Protein AF-A0A7X0A8T3-F1 (afdb_monomer_lite)

Foldseek 3Di:
DDPPFWAFFFVPLDLDPPTDTDTDGDDPDLRRDWDWADPDPPDIWIARRSNRDTDDDDPPPDDD

Structure (mmCIF, N/CA/C/O backbone):
data_AF-A0A7X0A8T3-F1
#
_entry.id   AF-A0A7X0A8T3-F1
#
loop_
_atom_site.group_PDB
_atom_site.id
_atom_site.type_symbol
_atom_site.label_atom_id
_atom_site.label_alt_id
_atom_site.label_comp_id
_atom_site.label_asym_id
_atom_site.label_entity_id
_atom_site.label_seq_id
_atom_site.pdbx_PDB_ins_code
_atom_site.Cartn_x
_atom_site.Cartn_y
_atom_site.Cartn_z
_atom_site.occupancy
_atom_site.B_iso_or_equiv
_atom_site.auth_seq_id
_atom_site.auth_comp_id
_atom_site.auth_asym_id
_atom_site.auth_atom_id
_atom_site.pdbx_PDB_model_num
ATOM 1 N N . MET A 1 1 ? -16.767 6.348 -9.252 1.00 48.12 1 MET A N 1
ATOM 2 C CA . MET A 1 1 ? -15.413 6.872 -9.528 1.00 48.12 1 MET A CA 1
ATOM 3 C C . MET A 1 1 ? -14.429 5.729 -9.311 1.00 48.12 1 MET A C 1
ATOM 5 O O . MET A 1 1 ? -14.226 5.329 -8.173 1.00 48.12 1 MET A O 1
ATOM 9 N N . HIS A 1 2 ? -13.913 5.127 -10.379 1.00 54.12 2 HIS A N 1
ATOM 10 C CA . HIS A 1 2 ? -12.848 4.120 -10.329 1.00 54.12 2 HIS A CA 1
ATOM 11 C C . HIS A 1 2 ? -11.892 4.451 -11.472 1.00 54.12 2 HIS A C 1
ATOM 13 O O . HIS A 1 2 ? -12.319 4.499 -12.622 1.00 54.12 2 HIS A O 1
ATOM 19 N N . ALA A 1 3 ? -10.636 4.754 -11.150 1.00 64.06 3 ALA A N 1
ATOM 20 C CA . ALA A 1 3 ? -9.580 4.804 -12.150 1.00 64.06 3 ALA A CA 1
ATOM 21 C C . ALA A 1 3 ? -9.172 3.349 -12.405 1.00 64.06 3 ALA A C 1
ATOM 23 O O . ALA A 1 3 ? -8.490 2.760 -11.574 1.00 64.06 3 ALA A O 1
ATOM 24 N N . THR A 1 4 ? -9.666 2.764 -13.497 1.00 76.69 4 THR A N 1
ATOM 25 C CA . THR A 1 4 ? -9.623 1.317 -13.786 1.00 76.69 4 THR A CA 1
ATOM 26 C C . THR A 1 4 ? -8.220 0.717 -13.845 1.00 76.69 4 THR A C 1
ATOM 28 O O . THR A 1 4 ? -8.090 -0.491 -13.699 1.00 76.69 4 THR A O 1
ATOM 31 N N . ASP A 1 5 ? -7.188 1.554 -13.973 1.00 86.69 5 ASP A N 1
ATOM 32 C CA . ASP A 1 5 ? -5.804 1.118 -14.191 1.00 86.69 5 ASP A CA 1
ATOM 33 C C . ASP A 1 5 ? -4.821 1.630 -13.126 1.00 86.69 5 ASP A C 1
ATOM 35 O O . ASP A 1 5 ? -3.606 1.502 -13.292 1.00 86.69 5 ASP A O 1
ATOM 39 N N . LYS A 1 6 ? -5.320 2.244 -12.042 1.00 89.62 6 LYS A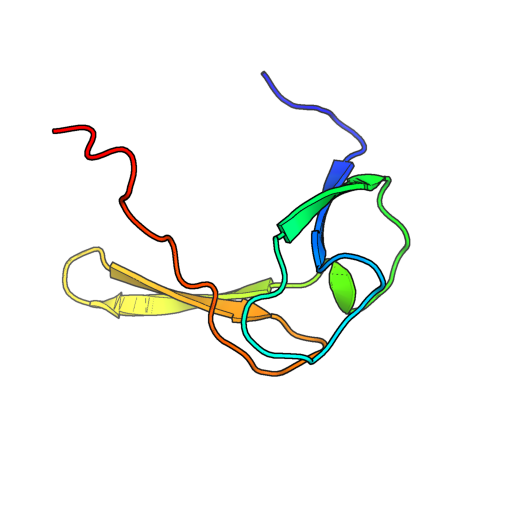 N 1
ATOM 40 C CA . LYS A 1 6 ? -4.479 2.789 -10.967 1.00 89.62 6 LYS A CA 1
ATOM 41 C C . LYS A 1 6 ? -4.639 2.021 -9.663 1.00 89.62 6 LYS A C 1
ATOM 43 O O . LYS A 1 6 ? -5.745 1.677 -9.257 1.00 89.62 6 LYS A O 1
ATOM 48 N N . CYS A 1 7 ? -3.524 1.844 -8.970 1.00 92.50 7 CYS A N 1
ATOM 49 C CA . CYS A 1 7 ? -3.433 1.217 -7.665 1.00 92.50 7 CYS A CA 1
ATOM 50 C C . CYS A 1 7 ? -2.876 2.206 -6.638 1.00 92.50 7 CYS A C 1
ATOM 52 O O . CYS A 1 7 ? -2.183 3.164 -6.987 1.00 92.50 7 CYS A O 1
ATOM 54 N N . LEU A 1 8 ? -3.192 1.965 -5.365 1.00 91.44 8 LEU A N 1
ATOM 55 C CA . LEU A 1 8 ? -2.551 2.661 -4.255 1.00 91.44 8 LEU A CA 1
ATOM 56 C C . LEU A 1 8 ? -1.074 2.244 -4.213 1.00 91.44 8 LEU A C 1
ATOM 58 O O . LEU A 1 8 ? -0.784 1.071 -4.000 1.00 91.44 8 LEU A O 1
ATOM 62 N N . ASP A 1 9 ? -0.164 3.186 -4.417 1.00 93.62 9 ASP A N 1
ATOM 63 C CA . ASP A 1 9 ? 1.282 2.984 -4.555 1.00 93.62 9 ASP A CA 1
ATOM 64 C C . ASP A 1 9 ? 2.030 3.779 -3.473 1.00 93.62 9 ASP A C 1
ATOM 66 O O . ASP A 1 9 ? 1.567 4.835 -3.044 1.00 93.62 9 ASP A O 1
ATOM 70 N N . MET A 1 10 ? 3.179 3.283 -3.017 1.00 93.06 10 MET A N 1
ATOM 71 C CA . MET A 1 10 ? 4.099 4.067 -2.192 1.00 93.06 10 MET A CA 1
ATOM 72 C C . MET A 1 10 ? 5.115 4.769 -3.073 1.00 93.06 10 MET A C 1
ATOM 74 O O . MET A 1 10 ? 5.955 4.106 -3.679 1.00 93.06 10 MET A O 1
ATOM 78 N N . THR A 1 11 ? 5.119 6.102 -3.045 1.00 91.69 11 THR A N 1
ATOM 79 C CA . THR A 1 11 ? 5.936 6.906 -3.956 1.00 91.69 11 THR A CA 1
ATOM 80 C C . THR A 1 11 ? 7.391 6.456 -4.025 1.00 91.69 11 THR A C 1
ATOM 82 O O . THR A 1 11 ? 8.105 6.389 -3.018 1.00 91.69 11 THR A O 1
ATOM 85 N N . GLY A 1 12 ? 7.815 6.123 -5.248 1.00 91.44 12 GLY A N 1
ATOM 86 C CA . GLY A 1 12 ? 9.159 5.638 -5.558 1.00 91.44 12 GLY A CA 1
ATOM 87 C C . GLY A 1 12 ? 9.507 4.279 -4.940 1.00 91.44 12 GLY A C 1
ATOM 88 O O . GLY A 1 12 ? 10.685 4.014 -4.720 1.00 91.44 12 GLY A O 1
ATOM 89 N N . ALA A 1 13 ? 8.513 3.450 -4.598 1.00 91.38 13 ALA A N 1
ATOM 90 C CA . ALA A 1 13 ? 8.676 2.218 -3.821 1.00 91.38 13 ALA A CA 1
ATOM 91 C C . ALA A 1 13 ? 9.404 2.434 -2.479 1.00 91.38 13 ALA A C 1
ATOM 93 O O . ALA A 1 13 ? 10.054 1.526 -1.952 1.00 91.38 13 ALA A O 1
ATOM 94 N N . SER A 1 14 ? 9.311 3.642 -1.915 1.00 89.12 14 SER A N 1
ATOM 95 C CA . SER A 1 14 ? 10.078 4.013 -0.732 1.00 89.12 14 SER A CA 1
ATOM 96 C C . SER A 1 14 ? 9.673 3.196 0.492 1.00 89.12 14 SER A C 1
ATOM 98 O O . SER A 1 14 ? 8.496 2.970 0.774 1.00 89.12 14 SER A O 1
ATOM 100 N N . THR A 1 15 ? 10.679 2.789 1.261 1.00 91.31 15 THR A N 1
ATOM 101 C CA . THR A 1 15 ? 10.509 2.140 2.562 1.00 91.31 15 THR A CA 1
ATOM 102 C C . THR A 1 15 ? 10.728 3.115 3.716 1.00 91.31 15 THR A C 1
ATOM 104 O O . THR A 1 15 ? 10.738 2.695 4.870 1.00 91.31 15 THR A O 1
ATOM 107 N N . ALA A 1 16 ? 10.904 4.416 3.457 1.00 89.19 16 ALA A N 1
ATOM 108 C CA . ALA A 1 16 ? 11.091 5.433 4.491 1.00 89.19 16 ALA A CA 1
ATOM 109 C C . ALA A 1 16 ? 9.785 5.745 5.253 1.00 89.19 16 ALA A C 1
ATOM 111 O O . ALA A 1 16 ? 8.682 5.497 4.773 1.00 89.19 16 ALA A O 1
ATOM 112 N N . ASN A 1 17 ? 9.902 6.265 6.480 1.00 86.56 17 ASN A N 1
ATOM 113 C CA . ASN A 1 17 ? 8.739 6.765 7.229 1.00 86.56 17 ASN A CA 1
ATOM 114 C C . ASN A 1 17 ? 8.266 8.105 6.651 1.00 86.56 17 ASN A C 1
ATOM 116 O O . ASN A 1 17 ? 9.080 8.876 6.153 1.00 86.56 17 ASN A O 1
ATOM 120 N N . GLY A 1 18 ? 6.970 8.404 6.782 1.00 85.12 18 GLY A N 1
ATOM 121 C CA . GLY A 1 18 ? 6.409 9.702 6.383 1.00 85.12 18 GLY A CA 1
ATOM 122 C C . GLY A 1 18 ? 6.254 9.897 4.872 1.00 85.12 18 GLY A C 1
ATOM 123 O O . GLY A 1 18 ? 5.920 10.994 4.432 1.00 85.12 18 GLY A O 1
ATOM 124 N N . MET A 1 19 ? 6.476 8.845 4.084 1.00 86.75 19 MET A N 1
ATOM 125 C CA . MET A 1 19 ? 6.202 8.854 2.652 1.00 86.75 19 MET A CA 1
ATOM 126 C C . MET A 1 19 ? 4.697 8.868 2.399 1.00 86.75 19 MET A C 1
ATOM 128 O O . MET A 1 19 ? 3.935 8.203 3.102 1.00 86.75 19 M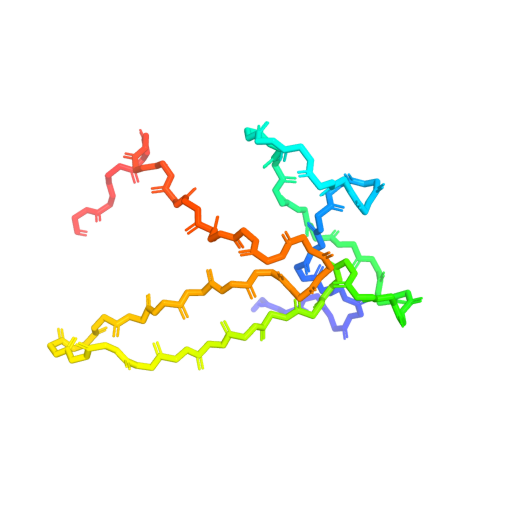ET A O 1
ATOM 132 N N . GLN A 1 20 ? 4.280 9.623 1.388 1.00 86.44 20 GLN A N 1
ATOM 133 C CA . GLN A 1 20 ? 2.888 9.664 0.958 1.00 86.44 20 GLN A CA 1
ATOM 134 C C . GLN A 1 20 ? 2.591 8.488 0.024 1.00 86.44 20 GLN A C 1
ATOM 136 O O . GLN A 1 20 ? 3.460 8.049 -0.730 1.00 86.44 20 GLN A O 1
ATOM 141 N N . ALA A 1 21 ? 1.362 7.985 0.103 1.00 88.81 21 ALA A N 1
ATOM 142 C CA . ALA A 1 21 ? 0.836 7.058 -0.885 1.00 88.81 21 ALA A CA 1
ATOM 143 C C . ALA A 1 21 ? 0.176 7.841 -2.030 1.00 88.81 21 ALA A C 1
ATOM 145 O O . ALA A 1 21 ? -0.396 8.911 -1.810 1.00 88.81 21 ALA A O 1
ATOM 146 N N . GLU A 1 22 ? 0.229 7.299 -3.240 1.00 91.44 22 GLU A N 1
ATOM 147 C CA . GLU A 1 22 ? -0.301 7.912 -4.456 1.00 91.44 22 GLU A CA 1
ATOM 148 C C . GLU A 1 22 ? -1.169 6.934 -5.258 1.00 91.44 22 GLU A C 1
ATOM 150 O O . GLU A 1 22 ? -1.191 5.734 -4.993 1.00 91.44 22 GLU A O 1
ATOM 155 N N . LEU A 1 23 ? -1.911 7.443 -6.245 1.00 91.88 23 LEU A N 1
ATOM 156 C CA . LEU A 1 23 ? -2.595 6.605 -7.231 1.00 91.88 23 LEU A CA 1
ATOM 157 C C . LEU A 1 23 ? -1.736 6.516 -8.488 1.00 91.88 23 LEU A C 1
ATOM 159 O O . LEU A 1 23 ? -1.724 7.445 -9.304 1.00 91.88 23 LEU A O 1
ATOM 163 N N . TYR A 1 24 ? -1.067 5.381 -8.657 1.00 92.88 24 TYR A N 1
ATOM 164 C CA . TYR A 1 24 ? -0.151 5.136 -9.763 1.00 92.88 24 TYR A CA 1
ATOM 165 C C . TYR A 1 24 ? -0.639 3.994 -10.645 1.00 92.88 24 TYR A C 1
ATOM 167 O O . TYR A 1 24 ? -1.354 3.107 -10.184 1.00 92.88 24 TYR A O 1
ATOM 175 N N . THR A 1 25 ? -0.282 4.022 -11.927 1.00 93.50 25 THR A N 1
ATOM 176 C CA . THR A 1 25 ? -0.626 2.939 -12.855 1.00 93.50 25 THR A CA 1
ATOM 177 C C . THR A 1 25 ? -0.091 1.613 -12.329 1.00 93.50 25 THR A C 1
ATOM 179 O O . THR A 1 25 ? 1.042 1.568 -11.846 1.00 93.50 25 THR A O 1
ATOM 182 N N . TRP A 1 26 ? -0.882 0.542 -12.420 1.00 92.56 26 TRP A N 1
ATOM 183 C CA . TRP A 1 26 ? -0.421 -0.785 -12.012 1.00 92.56 26 TRP A CA 1
ATOM 184 C C . TRP A 1 26 ? 0.925 -1.124 -12.676 1.00 92.56 26 TRP A C 1
ATOM 186 O O . TRP A 1 26 ? 1.036 -1.133 -13.901 1.00 92.56 26 TRP A O 1
ATOM 196 N N . ASN A 1 27 ? 1.953 -1.376 -11.864 1.00 92.31 27 ASN A N 1
ATOM 197 C CA . ASN A 1 27 ? 3.332 -1.602 -12.304 1.00 92.31 27 ASN A CA 1
ATOM 198 C C . ASN A 1 27 ? 3.885 -2.972 -11.870 1.00 92.31 27 ASN A C 1
ATOM 200 O O . ASN A 1 27 ? 5.047 -3.273 -12.131 1.00 92.31 27 ASN A O 1
ATOM 204 N N . GLY A 1 28 ? 3.067 -3.811 -11.222 1.00 92.12 28 GLY A N 1
ATOM 205 C CA . GLY A 1 28 ? 3.450 -5.171 -10.837 1.00 92.12 28 GLY A CA 1
ATOM 206 C C . GLY A 1 28 ? 4.395 -5.267 -9.640 1.00 92.12 28 GLY A C 1
ATOM 207 O O . GLY A 1 28 ? 4.854 -6.362 -9.322 1.00 92.12 28 GLY A O 1
ATOM 208 N N . THR A 1 29 ? 4.708 -4.153 -8.975 1.00 94.75 29 THR A N 1
ATOM 209 C CA . THR A 1 29 ? 5.659 -4.143 -7.861 1.00 94.75 29 THR A CA 1
ATOM 210 C C . THR A 1 29 ? 4.971 -4.303 -6.509 1.00 94.75 29 THR A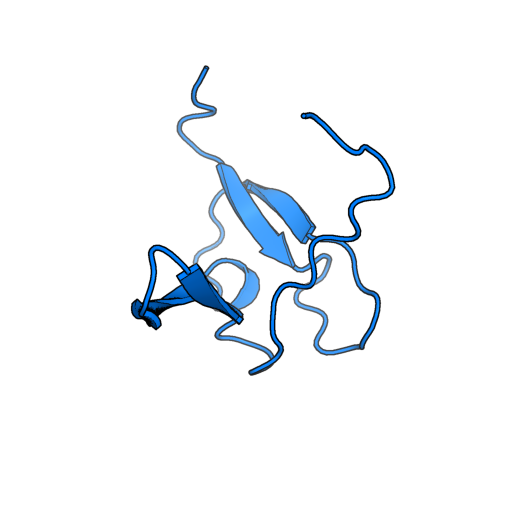 C 1
ATOM 212 O O . THR A 1 29 ? 3.805 -3.951 -6.313 1.00 94.75 29 THR A O 1
ATOM 215 N N . ASN A 1 30 ? 5.745 -4.738 -5.512 1.00 94.44 30 ASN A N 1
ATOM 216 C CA . ASN A 1 30 ? 5.292 -4.774 -4.121 1.00 94.44 30 ASN A CA 1
ATOM 217 C C . ASN A 1 30 ? 4.941 -3.381 -3.572 1.00 94.44 30 ASN A C 1
ATOM 219 O O . ASN A 1 30 ? 4.321 -3.297 -2.511 1.00 94.44 30 ASN A O 1
ATOM 223 N N . ALA A 1 31 ? 5.322 -2.295 -4.266 1.00 94.19 31 ALA A N 1
ATOM 224 C CA . ALA A 1 31 ? 4.964 -0.933 -3.886 1.00 94.19 31 ALA A CA 1
ATOM 225 C C . ALA A 1 31 ? 3.441 -0.717 -3.848 1.00 94.19 31 ALA A C 1
ATOM 227 O O . ALA A 1 31 ? 2.967 0.103 -3.063 1.00 94.19 31 ALA A O 1
ATOM 228 N N . GLN A 1 32 ? 2.706 -1.502 -4.647 1.00 94.69 32 GLN A N 1
ATOM 229 C CA . GLN A 1 32 ? 1.260 -1.409 -4.850 1.00 94.69 32 GLN A CA 1
ATOM 230 C C . GLN A 1 32 ? 0.457 -2.487 -4.117 1.00 94.69 32 GLN A C 1
ATOM 232 O O . GLN A 1 32 ? -0.772 -2.526 -4.204 1.00 94.69 32 GLN A O 1
ATOM 237 N N . LEU A 1 33 ? 1.140 -3.384 -3.404 1.00 94.75 33 LEU A N 1
ATOM 238 C CA . LEU A 1 33 ? 0.507 -4.477 -2.681 1.00 94.75 33 LEU A CA 1
ATOM 239 C C . LEU A 1 33 ? 0.321 -4.113 -1.207 1.00 94.75 33 LEU A C 1
ATOM 241 O O . LEU A 1 33 ? 1.245 -3.653 -0.529 1.00 94.75 33 LEU A O 1
ATOM 245 N N . TRP A 1 34 ? -0.885 -4.377 -0.705 1.00 93.81 34 TRP A N 1
ATOM 246 C CA . TRP A 1 34 ? -1.307 -4.035 0.649 1.00 93.81 34 TRP A CA 1
ATOM 24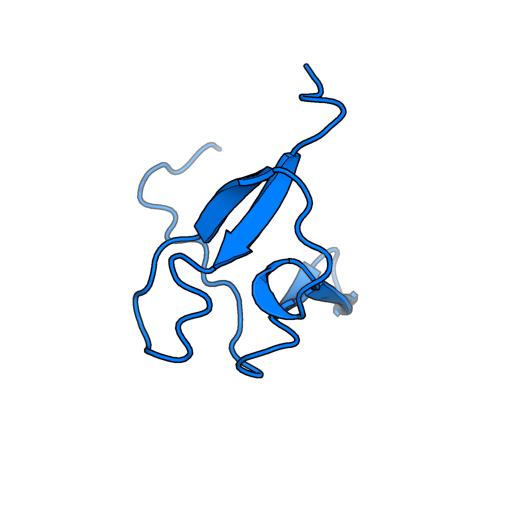7 C C . TRP A 1 34 ? -1.945 -5.241 1.332 1.00 93.81 34 TRP A C 1
ATOM 249 O O . TRP A 1 34 ? -2.872 -5.854 0.807 1.00 93.81 34 TRP A O 1
ATOM 259 N N . SER A 1 35 ? -1.457 -5.570 2.525 1.00 94.81 35 SER A N 1
ATOM 260 C CA . SER A 1 35 ? -2.066 -6.562 3.405 1.00 94.81 35 SER A CA 1
ATOM 261 C C . SER A 1 35 ? -3.103 -5.886 4.292 1.00 94.81 35 SER A C 1
ATOM 263 O O . SER A 1 35 ? -2.779 -4.964 5.044 1.00 94.81 35 SER A O 1
ATOM 265 N N . ILE A 1 36 ? -4.349 -6.350 4.200 1.00 94.62 36 ILE A N 1
ATOM 266 C CA . ILE A 1 36 ? -5.484 -5.837 4.967 1.00 94.62 36 ILE A CA 1
ATOM 267 C C . ILE A 1 36 ? -5.920 -6.931 5.936 1.00 94.62 36 ILE A C 1
ATOM 269 O O . ILE A 1 36 ? -6.357 -8.002 5.525 1.00 94.62 36 ILE A O 1
ATOM 273 N N . THR A 1 37 ? -5.776 -6.681 7.236 1.00 94.44 37 THR A N 1
ATOM 274 C CA . THR A 1 37 ? -6.125 -7.649 8.285 1.00 94.44 37 THR A CA 1
ATOM 275 C C . THR A 1 37 ? -7.124 -7.029 9.260 1.00 94.44 37 THR A C 1
ATOM 277 O O . THR A 1 37 ? -6.824 -5.966 9.810 1.00 94.44 37 THR A O 1
ATOM 280 N N . PRO A 1 38 ? -8.286 -7.653 9.518 1.00 94.50 38 PRO A N 1
ATOM 281 C CA . PRO A 1 38 ? -9.203 -7.173 10.547 1.00 94.50 38 PRO A CA 1
ATOM 282 C C . PRO A 1 38 ? -8.557 -7.296 11.933 1.00 94.50 38 PRO A C 1
ATOM 284 O O . PRO A 1 38 ? -7.908 -8.297 12.232 1.00 94.50 38 PRO A O 1
ATOM 287 N N . ILE A 1 39 ? -8.745 -6.284 12.782 1.00 93.69 39 ILE A N 1
ATOM 288 C CA . ILE A 1 39 ? -8.252 -6.281 14.174 1.00 93.69 39 ILE A CA 1
ATOM 289 C C . ILE A 1 39 ? -9.384 -6.209 15.212 1.00 93.69 39 ILE A C 1
ATOM 291 O O . ILE A 1 39 ? -9.122 -6.096 16.405 1.00 93.69 39 ILE A O 1
ATOM 295 N N . GLY A 1 40 ? -10.638 -6.317 14.762 1.00 93.06 40 GLY A N 1
ATOM 296 C CA . GLY A 1 40 ? -11.838 -6.261 15.601 1.00 93.06 40 GLY A CA 1
ATOM 297 C C . GLY A 1 40 ? -12.513 -4.888 15.594 1.00 93.06 40 GLY A C 1
ATOM 298 O O . GLY A 1 40 ? -11.949 -3.906 15.120 1.00 93.06 40 GLY A O 1
ATOM 299 N N . ASN A 1 41 ? -13.752 -4.830 16.093 1.00 92.25 41 ASN A N 1
ATOM 300 C CA . ASN A 1 41 ? -14.550 -3.600 16.231 1.00 92.25 41 ASN A CA 1
ATOM 301 C C . ASN A 1 41 ? -14.686 -2.761 14.941 1.00 92.25 41 ASN A C 1
ATOM 303 O O . ASN A 1 41 ? -14.786 -1.542 15.004 1.00 92.25 41 ASN A O 1
ATOM 307 N N . GLY A 1 42 ? -14.662 -3.403 13.766 1.00 89.44 42 GLY A N 1
ATOM 308 C CA . GLY A 1 42 ? -14.728 -2.719 12.467 1.00 89.44 42 GLY A CA 1
ATOM 309 C C . GLY A 1 42 ? -13.417 -2.063 12.014 1.00 89.44 42 GLY A C 1
ATOM 310 O O . GLY A 1 42 ? -13.387 -1.443 10.954 1.00 89.44 42 GLY A O 1
ATOM 311 N N . TYR A 1 43 ? -12.329 -2.221 12.771 1.00 87.88 43 TYR A N 1
ATOM 312 C CA . TYR A 1 43 ? -11.018 -1.689 12.415 1.00 87.88 43 TYR A CA 1
ATOM 313 C C . TYR A 1 43 ? -10.184 -2.692 11.619 1.00 87.88 43 TYR A C 1
ATOM 315 O O . TYR A 1 43 ? -10.227 -3.911 11.833 1.00 87.88 43 TYR A O 1
ATOM 323 N N . TYR A 1 44 ? -9.354 -2.139 10.736 1.00 90.38 44 TYR A N 1
ATOM 324 C CA . TYR A 1 44 ? -8.428 -2.879 9.893 1.00 90.38 44 TYR A CA 1
ATOM 325 C C . TYR A 1 44 ? -7.013 -2.347 10.059 1.00 90.38 44 TYR A C 1
ATOM 327 O O . TYR A 1 44 ? -6.772 -1.144 10.137 1.00 90.38 44 TYR A O 1
ATOM 335 N N . LYS A 1 45 ? -6.063 -3.275 10.061 1.00 90.19 45 LYS A N 1
ATOM 336 C CA . LYS A 1 45 ? -4.643 -2.997 9.918 1.00 90.19 45 LYS A CA 1
ATOM 337 C C . LYS A 1 45 ? -4.287 -3.095 8.441 1.00 90.19 45 LYS A C 1
ATOM 339 O O . LYS A 1 45 ? -4.521 -4.135 7.828 1.00 90.19 45 LYS A O 1
ATOM 344 N N . ILE A 1 46 ? -3.705 -2.029 7.902 1.00 91.88 46 ILE A N 1
ATOM 345 C CA . ILE A 1 46 ? -3.262 -1.952 6.5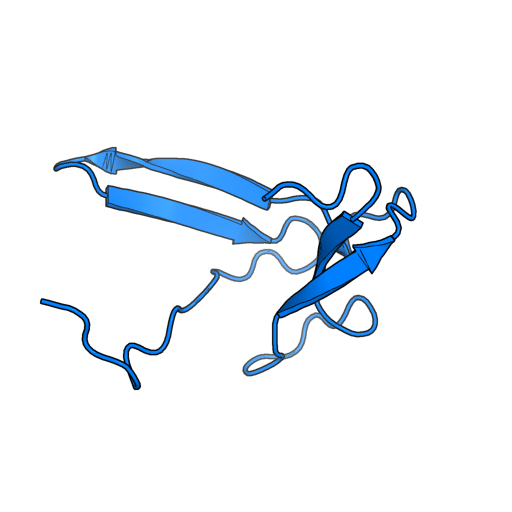10 1.00 91.88 46 ILE A CA 1
ATOM 346 C C . ILE A 1 46 ? -1.738 -1.832 6.508 1.00 91.88 46 ILE A C 1
ATOM 348 O O . ILE A 1 46 ? -1.192 -0.868 7.044 1.00 91.88 46 ILE A O 1
ATOM 352 N N . ILE A 1 47 ? -1.056 -2.832 5.951 1.00 91.88 47 ILE A N 1
ATOM 353 C CA . ILE A 1 47 ? 0.408 -2.909 5.887 1.00 91.88 47 ILE A CA 1
ATOM 354 C C . ILE A 1 47 ? 0.840 -2.947 4.433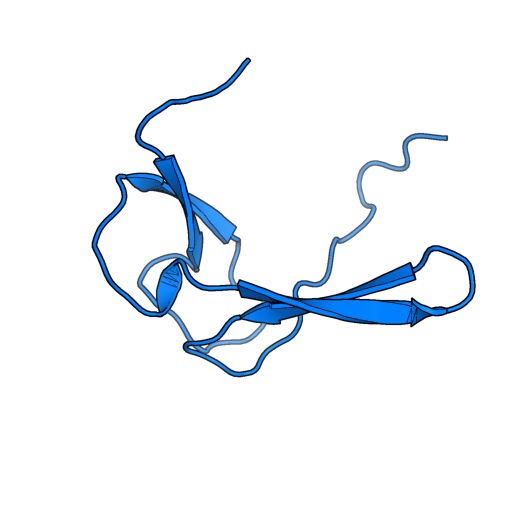 1.00 91.88 47 ILE A C 1
ATOM 356 O O . ILE A 1 47 ? 0.325 -3.738 3.646 1.00 91.88 47 ILE A O 1
ATOM 360 N N . GLN A 1 48 ? 1.827 -2.133 4.095 1.00 92.12 48 GLN A N 1
ATOM 361 C CA . GLN A 1 48 ? 2.406 -2.130 2.771 1.00 92.12 48 GLN A CA 1
ATOM 362 C C . GLN A 1 48 ? 3.422 -3.268 2.619 1.00 92.12 48 GLN A C 1
ATOM 364 O O . GLN A 1 48 ? 4.305 -3.439 3.462 1.00 92.12 48 GLN A O 1
ATOM 369 N N . VAL A 1 49 ? 3.286 -4.066 1.557 1.00 93.88 49 VAL A N 1
ATOM 370 C CA . VAL A 1 49 ? 4.022 -5.334 1.402 1.00 93.88 49 VAL A CA 1
ATOM 371 C C . VAL A 1 49 ? 5.517 -5.122 1.145 1.00 93.88 49 VAL A C 1
ATOM 373 O O . VAL A 1 49 ? 6.326 -5.895 1.645 1.00 93.88 49 VAL A O 1
ATOM 376 N N . ASN A 1 50 ? 5.907 -4.071 0.419 1.00 93.25 50 ASN A N 1
ATOM 377 C CA . ASN A 1 50 ? 7.317 -3.755 0.153 1.00 93.25 50 ASN A CA 1
ATOM 378 C C . ASN A 1 50 ? 8.111 -3.366 1.414 1.00 93.25 50 ASN A C 1
ATOM 380 O O . ASN A 1 50 ? 9.264 -3.748 1.575 1.00 93.25 50 ASN A O 1
ATOM 384 N N . SER A 1 51 ? 7.512 -2.562 2.293 1.00 89.31 51 SER A N 1
ATOM 385 C CA . SER A 1 51 ? 8.184 -1.911 3.424 1.00 89.31 51 SER A CA 1
ATOM 386 C C . SER A 1 51 ? 7.873 -2.553 4.775 1.00 89.31 51 SER A C 1
ATOM 388 O O . SER A 1 51 ? 8.586 -2.302 5.745 1.00 89.31 51 SER A O 1
ATOM 390 N N . GLY A 1 52 ? 6.785 -3.324 4.872 1.00 89.94 52 GLY A N 1
ATOM 391 C CA . GLY A 1 52 ? 6.253 -3.832 6.137 1.00 89.94 52 GLY A CA 1
ATOM 392 C C . GLY A 1 52 ? 5.668 -2.743 7.044 1.00 89.94 52 GLY A C 1
ATOM 393 O O . GLY A 1 52 ? 5.335 -3.016 8.198 1.00 89.94 52 GLY A O 1
ATOM 394 N N . LYS A 1 53 ? 5.542 -1.504 6.552 1.00 88.56 53 LYS A N 1
ATOM 395 C CA . LYS A 1 53 ? 5.059 -0.360 7.329 1.00 88.56 53 LYS A CA 1
ATOM 396 C C . LYS A 1 53 ? 3.550 -0.218 7.227 1.00 88.56 53 LYS A C 1
ATOM 398 O O . LYS A 1 53 ? 2.935 -0.580 6.225 1.00 88.56 53 LYS A O 1
ATOM 403 N N . ARG A 1 54 ? 2.951 0.311 8.291 1.00 86.25 54 ARG A N 1
ATOM 404 C CA . ARG A 1 54 ? 1.513 0.581 8.348 1.00 86.25 54 ARG A CA 1
ATOM 405 C C . ARG A 1 54 ? 1.167 1.858 7.583 1.00 86.25 54 ARG A C 1
ATOM 407 O O . ARG A 1 54 ? 1.930 2.822 7.622 1.00 86.25 54 ARG A O 1
ATOM 414 N N . ALA A 1 55 ? 0.012 1.858 6.929 1.00 85.56 55 ALA A N 1
ATOM 415 C CA . ALA A 1 55 ? -0.592 3.089 6.440 1.00 85.56 55 ALA A CA 1
ATOM 416 C C . ALA A 1 55 ? -1.146 3.874 7.634 1.00 85.56 55 ALA A C 1
ATOM 418 O O . ALA A 1 55 ? -2.086 3.424 8.290 1.00 85.56 55 ALA A O 1
ATOM 419 N N . ASP A 1 56 ? -0.565 5.040 7.900 1.00 84.31 56 ASP A N 1
ATOM 420 C CA . ASP A 1 56 ? -1.089 5.980 8.884 1.00 84.31 56 ASP A CA 1
ATOM 421 C C . ASP A 1 56 ? -1.903 7.047 8.140 1.00 84.31 56 ASP A C 1
ATOM 423 O O . ASP A 1 56 ? -1.363 7.884 7.414 1.00 84.31 56 ASP A O 1
ATOM 427 N N . PHE A 1 57 ? -3.223 7.016 8.313 1.00 77.12 57 PHE A N 1
ATOM 428 C CA . PHE A 1 57 ? -4.104 8.060 7.803 1.00 77.12 57 PHE A CA 1
ATOM 429 C C . PHE A 1 57 ? -4.099 9.210 8.802 1.00 77.12 57 PHE A C 1
ATOM 431 O O . PHE A 1 57 ? -4.764 9.162 9.835 1.00 77.12 57 PHE A O 1
ATOM 438 N N . ASN A 1 58 ? -3.311 10.244 8.515 1.00 70.88 58 ASN A N 1
ATOM 439 C CA . ASN A 1 58 ? -3.366 11.467 9.299 1.00 70.88 58 ASN A CA 1
ATOM 440 C C . ASN A 1 58 ? -4.725 12.137 9.054 1.00 70.88 58 ASN A C 1
ATOM 442 O O . ASN A 1 58 ? -4.985 12.645 7.962 1.00 70.88 58 ASN A O 1
ATOM 446 N N . THR A 1 59 ? -5.582 12.157 10.071 1.00 59.00 59 THR A N 1
ATOM 447 C CA . THR A 1 59 ? -6.931 12.742 10.045 1.00 59.00 59 THR A CA 1
ATOM 448 C C . THR A 1 59 ? -6.916 14.272 10.023 1.00 59.00 59 THR A C 1
ATOM 450 O O . THR A 1 59 ? -7.814 14.916 10.563 1.00 59.00 59 THR A O 1
ATOM 453 N N . LYS A 1 60 ? -5.932 14.902 9.361 1.00 58.59 60 LYS A N 1
ATOM 454 C CA . LYS A 1 60 ? -5.893 16.363 9.185 1.00 58.59 60 LYS A CA 1
ATOM 455 C C . LYS A 1 60 ? -7.186 16.902 8.548 1.00 58.59 60 LYS A C 1
ATOM 457 O O . LYS A 1 60 ? -7.500 18.076 8.710 1.00 58.59 60 LYS A O 1
ATOM 462 N N . TYR A 1 61 ? -7.962 16.033 7.901 1.00 48.97 61 TYR A N 1
ATOM 463 C CA . TYR A 1 61 ? -9.347 16.276 7.520 1.00 48.97 61 TYR A CA 1
ATOM 464 C C . TYR A 1 61 ? -10.256 15.298 8.275 1.00 48.97 61 TYR A C 1
ATOM 466 O O . TYR A 1 61 ? -10.535 14.194 7.816 1.00 48.97 61 TYR A O 1
ATOM 474 N N . ASN A 1 62 ? -10.661 15.701 9.479 1.00 43.94 62 ASN A N 1
ATOM 475 C CA . ASN A 1 62 ? -11.711 15.054 10.260 1.00 43.94 62 ASN A CA 1
ATOM 476 C C . ASN A 1 62 ? -13.020 15.152 9.458 1.00 43.94 62 ASN A C 1
ATOM 478 O O . ASN A 1 62 ? -13.602 16.233 9.363 1.00 43.94 62 ASN A O 1
ATOM 482 N N . CYS A 1 63 ? -13.479 14.056 8.865 1.00 41.53 63 CYS A N 1
ATOM 483 C CA . CYS A 1 63 ? -14.860 13.950 8.409 1.00 41.53 63 CYS A CA 1
ATOM 484 C C . CYS A 1 63 ? -15.611 13.149 9.472 1.00 41.53 63 CYS A C 1
ATOM 486 O O . CYS A 1 63 ? -15.298 11.977 9.681 1.00 41.53 63 CYS A O 1
ATOM 488 N N . PHE A 1 64 ? -16.506 13.842 10.183 1.00 41.31 64 PHE A N 1
ATOM 489 C CA . PHE A 1 64 ? -17.486 13.257 11.099 1.00 41.31 64 PHE A CA 1
ATOM 490 C C . PHE A 1 64 ? -18.413 12.283 10.370 1.00 41.31 64 PHE A C 1
ATOM 492 O O . PHE A 1 64 ? -18.714 12.550 9.182 1.00 41.31 64 PHE A O 1
#

pLDDT: mean 84.76, std 14.6, range [41.31, 94.81]

Sequence (64 aa):
MHATDKCLDMTGASTANGMQAELYTWNGTNAQLWSITPIGNGYYKIIQVNSGKRADFNTKYNCF

Secondary structure (DSSP, 8-state):
---TTEEEEEGGG--STTPPEEEEE--SSGGG-EEEEEEETTEEEEEETTT--B-----SS---

Radius of gyration: 12.72 Å; chains: 1; bounding box: 29×24×30 Å